Protein AF-A0A9Y4N8K3-F1 (afdb_monomer)

Organism: NCBI:txid144197

InterPro domains:
  IPR029044 Nucleotide-diphospho-sugar transferases [G3DSA:3.90.550.10] (62-140)

Radius of gyration: 38.14 Å; Cα contacts (8 Å, |Δi|>4): 16; chains: 1; bounding box: 88×58×112 Å

Solvent-accessible surface area (backbone atoms only — not comparable to full-atom values): 10767 Å² total; per-residue (Å²): 114,77,69,58,57,51,53,52,51,50,53,51,51,51,51,53,49,52,50,49,51,51,48,50,54,51,47,58,65,62,67,71,71,90,86,71,98,69,88,79,93,80,79,90,82,76,92,84,68,67,88,81,69,73,46,73,66,58,51,49,57,57,55,72,73,50,64,61,66,70,64,50,57,83,74,56,78,55,94,89,60,69,48,53,76,94,39,102,49,60,46,57,66,54,73,71,49,66,93,85,60,90,73,82,86,82,72,58,67,70,59,55,52,53,49,53,54,50,53,55,50,61,75,65,59,76,87,85,78,82,88,81,91,77,93,73,80,83,62,63,64,62,51,54,55,56,54,51,53,54,53,54,56,56,54,62,53,56,73,76,72,64,135

Secondary structure (DSSP, 8-state):
-HHHHHHHHHHHHHHHHHHHHHHHHHHHHHS-SSS--SS-----S-SSSGGG---HHHHHHHHHT--HHHHHHTTPPPTTS-TTSSSSS-HHHHHHS-TTPPPP--S-HHHHHHHHHHHHHHTTS-----------SSSHHHHHHHHHHHHHHHHHHHTTS--

Mean predicted aligned error: 20.92 Å

Sequence (163 aa):
MKRLCRRLAVAVAVLVWLGALVYLLVLSRRKLPELGTGAGAGVAGGGETAYNQISDAEWEDMLEGFDERGYLSARRWKPGDDPYTLYAFNQRESERIPSNRALRDTRHYRYKETLKNLTRKKHKTPHKHTTQHTDTETYIETRAHVHCLHTEISCNTEHLCSV

Foldseek 3Di:
DVVVVVVVVVVVVVVVVVVVVVVVVVVVVVPPDDDDPDDDDDD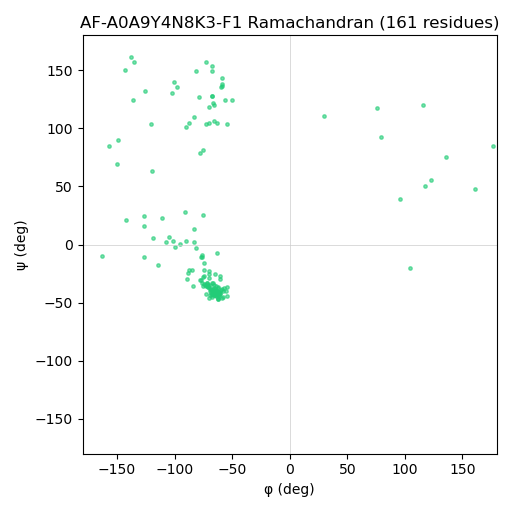DDDPDPDVPDQDPVNVVVVVVPDPPVVVCVVPQDDPPDQQPPPHVDRNNVVVVDDPPDDDDDPDDVVVVVVVVVVVVVVVVDDPDDDDDDDPDDPPPVVVVVVVVVVVVVVVVVVVVPDD

Structure (mmCIF, N/CA/C/O backbone):
data_AF-A0A9Y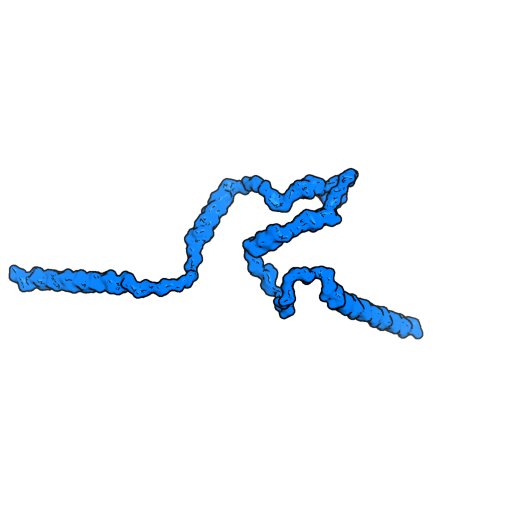4N8K3-F1
#
_entry.id   AF-A0A9Y4N8K3-F1
#
loop_
_atom_site.group_PDB
_atom_site.id
_atom_site.type_symbol
_atom_site.label_atom_id
_atom_site.label_alt_id
_atom_site.label_comp_id
_atom_site.label_asym_id
_atom_site.label_entity_id
_atom_site.label_seq_id
_atom_site.pdbx_PDB_ins_code
_atom_site.Cartn_x
_atom_site.Cartn_y
_atom_site.Cartn_z
_atom_site.occupancy
_atom_site.B_iso_or_equiv
_atom_site.auth_seq_id
_atom_site.auth_comp_id
_atom_site.auth_asym_id
_atom_site.auth_atom_id
_atom_site.pdbx_PDB_model_num
ATOM 1 N N . MET A 1 1 ? -9.780 -25.093 55.536 1.00 54.66 1 MET A N 1
ATOM 2 C CA . MET A 1 1 ? -10.841 -25.263 54.510 1.00 54.66 1 MET A CA 1
ATOM 3 C C . MET A 1 1 ? -10.682 -24.360 53.274 1.00 54.66 1 MET A C 1
ATOM 5 O O . MET A 1 1 ? -10.773 -24.869 52.170 1.00 54.66 1 MET A O 1
ATOM 9 N N . LYS A 1 2 ? -10.326 -23.069 53.397 1.00 58.84 2 LYS A N 1
ATOM 10 C CA . LYS A 1 2 ? -10.218 -22.123 52.252 1.00 58.84 2 LYS A CA 1
ATOM 11 C C . LYS A 1 2 ? -9.192 -22.493 51.154 1.00 58.84 2 LYS A C 1
ATOM 13 O O . LYS A 1 2 ? -9.359 -22.110 50.002 1.00 58.84 2 LYS A O 1
ATOM 18 N N . ARG A 1 3 ? -8.126 -23.237 51.489 1.00 63.62 3 ARG A N 1
ATOM 19 C CA . ARG A 1 3 ? -7.071 -23.647 50.532 1.00 63.62 3 ARG A CA 1
ATOM 20 C C . ARG A 1 3 ? -7.500 -24.803 49.618 1.00 63.62 3 ARG A C 1
ATOM 22 O O . ARG A 1 3 ? -7.064 -24.853 48.474 1.00 63.62 3 ARG A O 1
ATOM 29 N N . LEU A 1 4 ? -8.376 -25.686 50.103 1.00 66.12 4 LEU A N 1
ATOM 30 C CA . LEU A 1 4 ? -8.926 -26.797 49.321 1.00 66.12 4 LEU A CA 1
ATOM 31 C C . LEU A 1 4 ? -9.931 -26.278 48.285 1.00 66.12 4 LEU A C 1
ATOM 33 O O . LEU A 1 4 ? -9.824 -26.626 47.117 1.00 66.12 4 LEU A O 1
ATOM 37 N N . CYS A 1 5 ? -10.795 -25.333 48.668 1.00 68.69 5 CYS A N 1
ATOM 38 C CA . CYS A 1 5 ? -11.734 -24.680 47.748 1.00 68.69 5 CYS A CA 1
ATOM 39 C C . CYS A 1 5 ? -11.028 -23.973 46.580 1.00 68.69 5 CYS A C 1
ATOM 41 O O . CYS A 1 5 ? -11.494 -24.040 45.451 1.00 68.69 5 CYS A O 1
ATOM 43 N N . ARG A 1 6 ? -9.874 -23.336 46.828 1.00 78.06 6 ARG A N 1
ATOM 44 C CA . ARG A 1 6 ? -9.086 -22.681 45.769 1.00 78.06 6 ARG A CA 1
ATOM 45 C C . ARG A 1 6 ? -8.455 -23.679 44.801 1.00 78.06 6 ARG A C 1
ATOM 47 O O . ARG A 1 6 ? -8.463 -23.434 43.605 1.00 78.06 6 ARG A O 1
ATOM 54 N N . ARG A 1 7 ? -7.939 -24.809 45.295 1.00 80.19 7 ARG A N 1
ATOM 55 C CA . ARG A 1 7 ? -7.379 -25.867 44.434 1.00 80.19 7 ARG A CA 1
ATOM 56 C C . ARG A 1 7 ? -8.457 -26.532 43.581 1.00 80.19 7 ARG A C 1
ATOM 58 O O . ARG A 1 7 ? -8.224 -26.765 42.403 1.00 80.19 7 ARG A O 1
ATOM 65 N N . LEU A 1 8 ? -9.639 -26.760 44.154 1.00 84.50 8 LEU A N 1
ATOM 66 C CA . LEU A 1 8 ? -10.796 -27.267 43.417 1.00 84.50 8 LEU A CA 1
ATOM 67 C C . LEU A 1 8 ? -11.277 -26.261 42.364 1.00 84.50 8 LEU A C 1
ATOM 69 O O . LEU A 1 8 ? -11.517 -26.651 41.229 1.00 84.50 8 LEU A O 1
ATOM 73 N N . ALA A 1 9 ? -11.329 -24.966 42.691 1.00 85.69 9 ALA A N 1
ATOM 74 C CA . ALA A 1 9 ? -11.680 -23.924 41.725 1.00 85.69 9 ALA A CA 1
ATOM 75 C C . ALA A 1 9 ? -10.685 -23.850 40.552 1.00 85.69 9 ALA A C 1
ATOM 77 O O . ALA A 1 9 ? -11.101 -23.735 39.403 1.00 85.69 9 ALA A O 1
ATOM 78 N N . VAL A 1 10 ? -9.380 -23.976 40.824 1.00 89.44 10 VAL A N 1
ATOM 79 C CA . VAL A 1 10 ? -8.346 -24.027 39.777 1.00 89.44 10 VAL A CA 1
ATOM 80 C C . VAL A 1 10 ? -8.494 -25.286 38.921 1.00 89.44 10 VAL A C 1
ATOM 82 O O . VAL A 1 10 ? -8.436 -25.191 37.701 1.00 89.44 10 VAL A O 1
ATOM 85 N N . ALA A 1 11 ? -8.744 -26.449 39.527 1.00 91.56 11 ALA A N 1
ATOM 86 C CA . ALA A 1 11 ? -8.956 -27.689 38.781 1.00 91.56 11 ALA A CA 1
ATOM 87 C C . ALA A 1 11 ? -10.179 -27.600 37.851 1.00 91.56 11 ALA A C 1
ATOM 89 O O . ALA A 1 11 ? -10.094 -27.982 36.686 1.00 91.56 11 ALA A O 1
ATOM 90 N N . VAL A 1 12 ? -11.289 -27.027 38.328 1.00 93.06 12 VAL A N 1
ATOM 91 C CA . VAL A 1 12 ? -12.487 -26.794 37.505 1.00 93.06 12 VAL A CA 1
ATOM 92 C C . VAL A 1 12 ? -12.193 -25.808 36.373 1.00 93.06 12 VAL A C 1
ATOM 94 O O . VAL A 1 12 ? -12.571 -26.070 35.236 1.00 93.06 12 VAL A O 1
ATOM 97 N N . ALA A 1 13 ? -11.466 -24.719 36.641 1.00 93.19 13 ALA A N 1
ATOM 98 C CA . ALA A 1 13 ? -11.087 -23.755 35.608 1.00 93.19 13 ALA A CA 1
ATOM 99 C C . ALA A 1 13 ? -10.215 -24.389 34.509 1.00 93.19 13 ALA A C 1
ATOM 101 O O . ALA A 1 13 ? -10.440 -24.134 33.327 1.00 93.19 13 ALA A O 1
ATOM 102 N N . VAL A 1 14 ? -9.269 -25.259 34.880 1.00 95.06 14 VAL A N 1
ATOM 103 C CA . VAL A 1 14 ? -8.435 -25.998 33.919 1.00 95.06 14 VAL A CA 1
ATOM 104 C C . VAL A 1 14 ? -9.281 -26.959 33.084 1.00 95.06 14 VAL A C 1
ATOM 106 O O . VAL A 1 14 ? -9.118 -27.001 31.869 1.00 95.06 14 VAL A O 1
ATOM 109 N N . LEU A 1 15 ? -10.220 -27.687 33.693 1.00 95.50 15 LEU A N 1
ATOM 110 C CA . LEU A 1 15 ? -11.114 -28.590 32.958 1.00 95.50 15 LEU A CA 1
ATOM 111 C C . LEU A 1 15 ? -12.026 -27.837 31.981 1.00 95.50 15 LEU A C 1
ATOM 113 O O . LEU A 1 15 ? -12.197 -28.281 30.848 1.00 95.50 15 LEU A O 1
ATOM 117 N N . VAL A 1 16 ? -12.560 -26.681 32.383 1.00 96.44 16 VAL A N 1
ATOM 118 C CA . VAL A 1 16 ? -13.346 -25.807 31.496 1.00 96.44 16 VAL A CA 1
ATOM 119 C C . VAL A 1 16 ? -12.486 -25.294 30.341 1.00 96.44 16 VAL A C 1
ATOM 121 O O . VAL A 1 16 ? -12.936 -25.298 29.197 1.00 96.44 16 VAL A O 1
ATOM 124 N N . TRP A 1 17 ? -11.239 -24.901 30.610 1.00 96.44 17 TRP A N 1
ATOM 125 C CA . TRP A 1 17 ? -10.324 -24.409 29.581 1.00 96.44 17 TRP A CA 1
ATOM 126 C C . TRP A 1 17 ? -9.919 -25.505 28.587 1.00 96.44 17 TRP A C 1
ATOM 128 O O . TRP A 1 17 ? -9.956 -25.281 27.379 1.00 96.44 17 TRP A O 1
ATOM 138 N N . LEU A 1 18 ? -9.617 -26.714 29.069 1.00 96.75 18 LEU A N 1
ATOM 139 C CA . LEU A 1 18 ? -9.344 -27.873 28.214 1.00 96.75 18 LEU A CA 1
ATOM 140 C C . LEU A 1 18 ? -10.580 -28.279 27.403 1.00 96.75 18 LEU A C 1
ATOM 142 O O . LEU A 1 18 ? -10.460 -28.565 26.215 1.00 96.75 18 LEU A O 1
ATOM 146 N N . GLY A 1 19 ? -11.771 -28.240 28.006 1.00 94.62 19 GLY A N 1
ATOM 147 C CA . GLY A 1 19 ? -13.033 -28.460 27.302 1.00 94.62 19 GLY A CA 1
ATOM 148 C C . GLY A 1 19 ? -13.270 -27.430 26.194 1.00 94.62 19 GLY A C 1
ATOM 149 O O . GLY A 1 19 ? -13.638 -27.806 25.084 1.00 94.62 19 GLY A O 1
ATOM 150 N N . ALA A 1 20 ? -12.985 -26.150 26.452 1.00 93.69 20 ALA A N 1
ATOM 151 C CA . ALA A 1 20 ? -13.060 -25.088 25.451 1.00 93.69 20 ALA A CA 1
ATOM 152 C C . ALA A 1 20 ? -12.025 -25.276 24.328 1.00 93.69 20 ALA A C 1
ATOM 154 O O . ALA A 1 20 ? -12.363 -25.109 23.159 1.00 93.69 20 ALA A O 1
ATOM 155 N N . LEU A 1 21 ? -10.793 -25.683 24.656 1.00 94.38 21 LEU A N 1
ATOM 156 C CA . LEU A 1 21 ? -9.750 -25.987 23.673 1.00 94.38 21 LEU A CA 1
ATOM 157 C C . LEU A 1 21 ? -10.165 -27.155 22.764 1.00 94.38 21 LEU A C 1
ATOM 159 O O . LEU A 1 21 ? -10.073 -27.052 21.542 1.00 94.38 21 LEU A O 1
ATOM 163 N N . VAL A 1 22 ? -10.677 -28.243 23.346 1.00 94.31 22 VAL A N 1
ATOM 164 C CA . VAL A 1 22 ? -11.186 -29.400 22.594 1.00 94.31 22 VAL A CA 1
ATOM 165 C C . VAL A 1 22 ? -12.403 -29.010 21.756 1.00 94.31 22 VAL A C 1
ATOM 167 O O . VAL A 1 22 ? -12.485 -29.395 20.593 1.00 94.31 22 VAL A O 1
ATOM 170 N N . TYR A 1 23 ? -13.317 -28.201 22.293 1.00 92.25 23 TYR A N 1
ATOM 171 C CA . TYR A 1 23 ? -14.470 -27.693 21.552 1.00 92.25 23 TYR A CA 1
ATOM 172 C C . TYR A 1 23 ? -14.047 -26.841 20.349 1.00 92.25 23 TYR A C 1
ATOM 174 O O . TYR A 1 23 ? -14.559 -27.047 19.251 1.00 92.25 23 TYR A O 1
ATOM 182 N N . LEU A 1 24 ? -13.073 -25.941 20.517 1.00 87.88 24 LEU A N 1
ATOM 183 C CA . LEU A 1 24 ? -12.520 -25.137 19.425 1.00 87.88 24 LEU A CA 1
ATOM 184 C C . LEU A 1 24 ? -11.787 -25.993 18.387 1.00 87.88 24 LEU A C 1
ATOM 186 O O . LEU A 1 24 ? -11.921 -25.731 17.194 1.00 87.88 24 LEU A O 1
ATOM 190 N N . LEU A 1 25 ? -11.069 -27.037 18.809 1.00 88.56 25 LEU A N 1
ATOM 191 C CA . LEU A 1 25 ? -10.440 -27.998 17.899 1.00 88.56 25 LEU A CA 1
ATOM 192 C C . LEU A 1 25 ? -11.478 -28.816 17.123 1.00 88.56 25 LEU A C 1
ATOM 194 O O . LEU A 1 25 ? -11.328 -29.030 15.926 1.00 88.56 25 LEU A O 1
ATOM 198 N N . VAL A 1 26 ? -12.561 -29.257 17.758 1.00 86.88 26 VAL A N 1
ATOM 199 C CA . VAL A 1 26 ? -13.648 -29.960 17.059 1.00 86.88 26 VAL A CA 1
ATOM 200 C C . VAL A 1 26 ? -14.390 -29.006 16.121 1.00 86.88 26 VAL A C 1
ATOM 202 O O . VAL A 1 26 ? -14.736 -29.389 15.005 1.00 86.88 26 VAL A O 1
ATOM 205 N N . LEU A 1 27 ? -14.597 -27.752 16.526 1.00 80.75 27 LEU A N 1
ATOM 206 C CA . LEU A 1 27 ? -15.224 -26.732 15.692 1.00 80.75 27 LEU A CA 1
ATOM 207 C C . LEU A 1 27 ? -14.346 -26.365 14.490 1.00 80.75 27 LEU A C 1
ATOM 209 O O . LEU A 1 27 ? -14.881 -26.218 13.396 1.00 80.75 27 LEU A O 1
ATOM 213 N N . SER A 1 28 ? -13.022 -26.288 14.646 1.00 75.25 28 SER A N 1
ATOM 214 C CA . SER A 1 28 ? -12.100 -26.056 13.526 1.00 75.25 28 SER A CA 1
ATOM 215 C C . SER A 1 28 ? -12.055 -27.241 12.559 1.00 75.25 28 SER A C 1
ATOM 217 O O . SER A 1 28 ? -11.972 -27.034 11.351 1.00 75.25 28 SER A O 1
ATOM 219 N N . ARG A 1 29 ? -12.213 -28.476 13.058 1.00 75.94 29 ARG A N 1
ATOM 220 C CA . ARG A 1 29 ? -12.382 -29.678 12.220 1.00 75.94 29 ARG A CA 1
ATOM 221 C C . ARG A 1 29 ? -13.733 -29.720 11.499 1.00 75.94 29 ARG A C 1
ATOM 223 O O . ARG A 1 29 ? -13.814 -30.303 10.427 1.00 75.94 29 ARG A O 1
ATOM 230 N N . ARG A 1 30 ? -14.783 -29.114 12.068 1.00 64.44 30 ARG A N 1
ATOM 231 C CA . ARG A 1 30 ? -16.125 -29.022 11.457 1.00 64.44 30 ARG A CA 1
ATOM 232 C C . ARG A 1 30 ? -16.306 -27.805 10.543 1.00 64.44 30 ARG A C 1
ATOM 234 O O . ARG A 1 30 ? -17.171 -27.850 9.681 1.00 64.44 30 ARG A O 1
ATOM 241 N N . LYS A 1 31 ? -15.504 -26.743 10.697 1.00 51.84 31 LYS A N 1
ATOM 242 C CA . LYS A 1 31 ? -15.527 -25.526 9.857 1.00 51.84 31 LYS A CA 1
ATOM 243 C C . LYS A 1 31 ? -14.731 -25.633 8.543 1.00 51.84 31 LYS A C 1
ATOM 245 O O . LYS A 1 31 ? -14.496 -24.617 7.899 1.00 51.84 31 LYS A O 1
ATOM 250 N N . LEU A 1 32 ? -14.334 -26.839 8.139 1.00 50.00 32 LEU A N 1
ATOM 251 C CA . LEU A 1 32 ? -13.795 -27.135 6.805 1.00 50.00 32 LEU A CA 1
ATOM 252 C C . LEU A 1 32 ? -14.690 -28.171 6.105 1.00 50.00 32 LEU A C 1
ATOM 254 O O . LEU A 1 32 ? -14.294 -29.316 5.902 1.00 50.00 32 LEU A O 1
ATOM 258 N N . PRO A 1 33 ? -15.951 -27.804 5.850 1.00 51.47 33 PRO A N 1
ATOM 259 C CA . PRO A 1 33 ? -16.385 -27.665 4.460 1.00 51.47 33 PRO A CA 1
ATOM 260 C C . PRO A 1 33 ? -17.204 -26.375 4.268 1.00 51.47 33 PRO A C 1
ATOM 262 O O . PRO A 1 33 ? -17.781 -25.880 5.230 1.00 51.47 33 PRO A O 1
ATOM 265 N N . GLU A 1 34 ? -17.272 -25.859 3.036 1.00 42.22 34 GLU A N 1
ATOM 266 C CA . GLU A 1 34 ?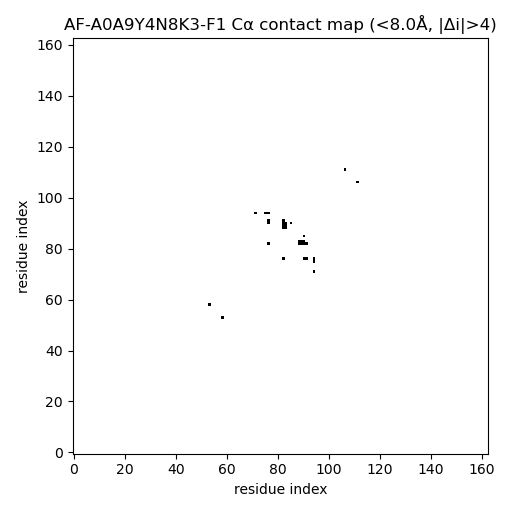 -17.994 -24.631 2.606 1.00 42.22 34 GLU A CA 1
ATOM 267 C C . GLU A 1 34 ? -17.179 -23.318 2.530 1.00 42.22 34 GLU A C 1
ATOM 269 O O . GLU A 1 34 ? -17.687 -22.235 2.80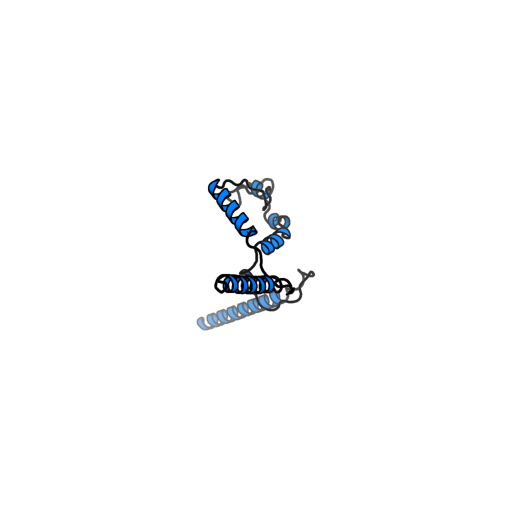8 1.00 42.22 34 GLU A O 1
ATOM 274 N N . LEU A 1 35 ? -15.925 -23.377 2.066 1.00 45.06 35 LEU A N 1
ATOM 275 C CA . LEU A 1 35 ? -15.378 -22.308 1.210 1.00 45.06 35 LEU A CA 1
ATOM 276 C C . LEU A 1 35 ? -14.319 -22.886 0.258 1.00 45.06 35 LEU A C 1
ATOM 278 O O . LEU A 1 35 ? -13.122 -22.686 0.435 1.00 45.06 35 LEU A O 1
ATOM 282 N N . GLY A 1 36 ? -14.760 -23.693 -0.709 1.00 40.25 36 GLY A N 1
ATOM 283 C CA . GLY A 1 36 ? -13.848 -24.285 -1.690 1.00 40.25 36 GLY A CA 1
ATOM 284 C C . GLY A 1 36 ? -14.392 -25.505 -2.419 1.00 40.25 36 GLY A C 1
ATOM 285 O O . GLY A 1 36 ? -13.697 -26.510 -2.528 1.00 40.25 36 GLY A O 1
ATOM 286 N N . THR A 1 37 ? -15.619 -25.444 -2.939 1.00 44.41 37 THR A N 1
ATOM 287 C CA . THR A 1 37 ? -16.022 -26.369 -4.007 1.00 44.41 37 THR A CA 1
ATOM 288 C C . THR A 1 37 ? -15.417 -25.848 -5.307 1.00 44.41 37 THR A C 1
ATOM 290 O O . THR A 1 37 ? -16.064 -25.146 -6.077 1.00 44.41 37 THR A O 1
ATOM 293 N N . GLY A 1 38 ? -14.127 -26.121 -5.493 1.00 38.50 38 GLY A N 1
ATOM 294 C CA . GLY A 1 38 ? -13.362 -25.695 -6.657 1.00 38.50 38 GLY A CA 1
ATOM 295 C C . GLY A 1 38 ? -11.894 -26.088 -6.537 1.00 38.50 38 GLY A C 1
ATOM 296 O O . GLY A 1 38 ? -11.080 -25.272 -6.137 1.00 38.50 38 GLY A O 1
ATOM 297 N N . ALA A 1 39 ? -11.605 -27.330 -6.931 1.00 41.00 39 ALA A N 1
ATOM 298 C CA . ALA A 1 39 ? -10.285 -27.917 -7.187 1.00 41.00 39 ALA A CA 1
ATOM 299 C C . ALA A 1 39 ? -9.405 -28.295 -5.974 1.00 41.00 39 ALA A C 1
ATOM 301 O O . ALA A 1 39 ? -8.909 -27.455 -5.235 1.00 41.00 39 ALA A O 1
ATOM 302 N N . GLY A 1 40 ? -9.118 -29.601 -5.863 1.00 35.94 40 GLY A N 1
ATOM 303 C CA . GLY A 1 40 ? -7.919 -30.092 -5.174 1.00 35.94 40 GLY A CA 1
ATOM 304 C C . GLY A 1 40 ? -8.138 -30.969 -3.942 1.00 35.94 40 GLY A C 1
ATOM 305 O O . GLY A 1 40 ? -7.515 -30.747 -2.909 1.00 35.94 40 GLY A O 1
ATOM 306 N N . ALA A 1 41 ? -8.971 -32.007 -4.039 1.00 38.81 41 ALA A N 1
ATOM 307 C CA . ALA A 1 41 ? -8.851 -33.142 -3.132 1.00 38.81 41 ALA A CA 1
ATOM 308 C C . ALA A 1 41 ? -7.510 -33.852 -3.391 1.00 38.81 41 ALA A C 1
ATOM 310 O O . ALA A 1 41 ? -7.363 -34.549 -4.391 1.00 38.81 41 ALA A O 1
ATOM 311 N N . GLY A 1 42 ? -6.557 -33.678 -2.473 1.00 39.53 42 GLY A N 1
ATOM 312 C CA . GLY A 1 42 ? -5.423 -34.586 -2.313 1.00 39.53 42 GLY A CA 1
ATOM 313 C C . GLY A 1 42 ? -4.061 -33.928 -2.135 1.00 39.53 42 GLY A C 1
ATOM 314 O O . GLY A 1 42 ? -3.253 -34.033 -3.038 1.00 39.53 42 GLY A O 1
ATOM 315 N N . VAL A 1 43 ? -3.767 -33.372 -0.954 1.00 39.66 43 VAL A N 1
ATOM 316 C CA . VAL A 1 43 ? -2.430 -33.482 -0.331 1.00 39.66 43 VAL A CA 1
ATOM 317 C C . VAL A 1 43 ? -2.614 -33.476 1.189 1.00 39.66 43 VAL A C 1
ATOM 319 O O . VAL A 1 43 ? -2.640 -32.439 1.847 1.00 39.66 43 VAL A O 1
ATOM 322 N N . ALA A 1 44 ? -2.777 -34.666 1.759 1.00 43.16 44 ALA A N 1
ATOM 323 C CA . ALA A 1 44 ? -2.502 -34.887 3.168 1.00 43.16 44 ALA A CA 1
ATOM 324 C C . ALA A 1 44 ? -0.990 -35.130 3.305 1.00 43.16 44 ALA A C 1
ATOM 326 O O . ALA A 1 44 ? -0.501 -36.173 2.885 1.00 43.16 44 ALA A O 1
ATOM 327 N N . GLY A 1 45 ? -0.271 -34.170 3.892 1.00 40.88 45 GLY A N 1
ATOM 328 C CA . GLY A 1 45 ? 1.118 -34.331 4.335 1.00 40.88 45 GLY A CA 1
ATOM 329 C C . GLY A 1 45 ? 2.129 -33.444 3.602 1.00 40.88 45 GLY A C 1
ATOM 330 O O . GLY A 1 45 ? 2.313 -33.580 2.400 1.00 40.88 45 GLY A O 1
ATOM 331 N N . GLY A 1 46 ? 2.826 -32.580 4.351 1.00 39.31 46 GLY A N 1
ATOM 332 C CA . GLY A 1 46 ? 4.043 -31.900 3.880 1.00 39.31 46 GLY A CA 1
ATOM 333 C C . GLY A 1 46 ? 4.003 -30.370 3.924 1.00 39.31 46 GLY A C 1
ATOM 334 O O . GLY A 1 46 ? 4.216 -29.724 2.908 1.00 39.31 46 GLY A O 1
ATOM 335 N N . GLY A 1 47 ? 3.733 -29.771 5.087 1.00 42.97 47 GLY A N 1
ATOM 336 C CA . GLY A 1 47 ? 3.657 -28.309 5.244 1.00 42.97 47 GLY A CA 1
ATOM 337 C C . GLY A 1 47 ? 4.990 -27.571 5.444 1.00 42.97 47 GLY A C 1
ATOM 338 O O . GLY A 1 47 ? 4.963 -26.362 5.632 1.00 42.97 47 GLY A O 1
ATOM 339 N N . GLU A 1 48 ? 6.145 -28.245 5.419 1.00 46.09 48 GLU A N 1
ATOM 340 C CA . GLU A 1 48 ? 7.424 -27.644 5.857 1.00 46.09 48 GLU A CA 1
ATOM 341 C C . GLU A 1 48 ? 8.527 -27.558 4.787 1.00 46.09 48 GLU A C 1
ATOM 343 O O . GLU A 1 48 ? 9.641 -27.134 5.079 1.00 46.09 48 GLU A O 1
ATOM 348 N N . THR A 1 49 ? 8.246 -27.907 3.527 1.00 47.50 49 THR A N 1
ATOM 349 C CA . THR A 1 49 ? 9.277 -27.924 2.465 1.00 47.50 49 THR A CA 1
ATOM 350 C C . THR A 1 49 ? 8.945 -27.122 1.203 1.00 47.50 49 THR A C 1
ATOM 352 O O . THR A 1 49 ? 9.845 -26.884 0.403 1.00 47.50 49 THR A O 1
ATOM 355 N N . ALA A 1 50 ? 7.709 -26.642 1.020 1.00 53.66 50 ALA A N 1
ATOM 356 C CA . ALA A 1 50 ? 7.283 -26.005 -0.236 1.00 53.66 50 ALA A CA 1
ATOM 357 C C . ALA A 1 50 ? 7.607 -24.499 -0.352 1.00 53.66 50 ALA A C 1
ATOM 359 O O . ALA A 1 50 ? 7.713 -23.981 -1.456 1.00 53.66 50 ALA A O 1
ATOM 360 N N . TYR A 1 51 ? 7.816 -23.781 0.757 1.00 55.16 51 TYR A N 1
ATOM 361 C CA . TYR A 1 51 ? 8.101 -22.334 0.723 1.00 55.16 51 TYR A CA 1
ATOM 362 C C . TYR A 1 51 ? 9.536 -21.980 0.299 1.00 55.16 51 TYR A C 1
ATOM 364 O O . TYR A 1 51 ? 9.828 -20.814 0.053 1.00 55.16 51 TYR A O 1
ATOM 372 N N . ASN A 1 52 ? 10.444 -22.958 0.219 1.00 62.88 52 ASN A N 1
ATOM 373 C CA . ASN A 1 52 ? 11.871 -22.710 -0.017 1.00 62.88 52 ASN A CA 1
ATOM 374 C C . ASN A 1 52 ? 12.311 -22.803 -1.492 1.00 62.88 52 ASN A C 1
ATOM 376 O O . ASN A 1 52 ? 13.497 -22.623 -1.759 1.00 62.88 52 ASN A O 1
ATOM 380 N N . GLN A 1 53 ? 11.414 -23.091 -2.446 1.00 75.38 53 GLN A N 1
ATOM 381 C CA . GLN A 1 53 ? 11.787 -23.274 -3.864 1.00 75.38 53 GLN A CA 1
ATOM 382 C C . GLN A 1 53 ? 10.774 -22.717 -4.876 1.00 75.38 53 GLN A C 1
ATOM 384 O O . GLN A 1 53 ? 10.780 -23.142 -6.025 1.00 75.38 53 GLN A O 1
ATOM 389 N N . ILE A 1 54 ? 9.912 -21.776 -4.486 1.00 81.12 54 ILE A N 1
ATOM 390 C CA . ILE A 1 54 ? 8.999 -21.143 -5.447 1.00 81.12 54 ILE A CA 1
ATOM 391 C C . ILE A 1 54 ? 9.840 -20.260 -6.375 1.00 81.12 54 ILE A C 1
ATOM 393 O O . ILE A 1 54 ? 10.546 -19.355 -5.914 1.00 81.12 54 ILE A O 1
ATOM 397 N N . SER A 1 55 ? 9.819 -20.575 -7.665 1.00 85.69 55 SER A N 1
ATOM 398 C CA . SER A 1 55 ? 10.549 -19.841 -8.696 1.00 85.69 55 SER A CA 1
ATOM 399 C C . SER A 1 55 ? 9.908 -18.479 -8.970 1.00 85.69 55 SER A C 1
ATOM 401 O O . SER A 1 55 ? 8.717 -18.286 -8.743 1.00 85.69 55 SER A O 1
ATOM 403 N N . ASP A 1 56 ? 10.684 -17.528 -9.502 1.00 84.62 56 ASP A N 1
ATOM 404 C CA . ASP A 1 56 ? 10.164 -16.198 -9.861 1.00 84.62 56 ASP A CA 1
ATOM 405 C C . ASP A 1 56 ? 8.947 -16.290 -10.801 1.00 84.62 56 ASP A C 1
ATOM 407 O O . ASP A 1 56 ? 8.005 -15.526 -10.656 1.00 84.62 56 ASP A O 1
ATOM 411 N N . ALA A 1 57 ? 8.936 -17.251 -11.732 1.00 86.25 57 ALA A N 1
ATOM 412 C CA . ALA A 1 57 ? 7.820 -17.448 -12.658 1.00 86.25 57 ALA A CA 1
ATOM 413 C C . ALA A 1 57 ? 6.549 -17.944 -11.950 1.00 86.25 57 ALA A C 1
ATOM 415 O O . ALA A 1 57 ? 5.464 -17.448 -12.222 1.00 86.25 57 ALA A O 1
ATOM 416 N N . GLU A 1 58 ? 6.686 -18.873 -11.001 1.00 88.62 58 GLU A N 1
ATOM 417 C CA . GLU A 1 58 ? 5.550 -19.346 -10.200 1.00 88.62 58 GLU A CA 1
ATOM 418 C C . GLU A 1 58 ? 4.997 -18.232 -9.301 1.00 88.62 58 GLU A C 1
ATOM 420 O O . GLU A 1 58 ? 3.785 -18.139 -9.113 1.00 88.62 58 GLU A O 1
ATOM 425 N N . TRP A 1 59 ? 5.861 -17.352 -8.781 1.00 88.12 59 TRP A N 1
ATOM 426 C CA . TRP A 1 59 ? 5.420 -16.161 -8.054 1.00 88.12 59 TRP A CA 1
ATOM 427 C C . TRP A 1 59 ? 4.638 -15.190 -8.941 1.00 88.12 59 TRP A C 1
ATOM 429 O O . TRP A 1 59 ? 3.607 -14.684 -8.501 1.00 88.12 59 TRP A O 1
ATOM 439 N N . GLU A 1 60 ? 5.109 -14.926 -10.162 1.00 87.69 60 GLU A N 1
ATOM 440 C CA . GLU A 1 60 ? 4.419 -14.046 -11.115 1.00 87.69 60 GLU A CA 1
ATOM 441 C C . GLU A 1 60 ? 3.038 -14.603 -11.486 1.00 87.69 60 GLU A C 1
ATOM 443 O O . GLU A 1 60 ? 2.051 -13.877 -11.385 1.00 87.69 60 GLU A O 1
ATOM 448 N N . ASP A 1 61 ? 2.937 -15.900 -11.790 1.00 88.81 61 ASP A N 1
ATOM 449 C CA . ASP A 1 61 ? 1.658 -16.550 -12.112 1.00 88.81 61 ASP A CA 1
ATOM 450 C C . ASP A 1 61 ? 0.663 -16.466 -10.936 1.00 88.81 61 ASP A C 1
ATOM 452 O O . ASP A 1 61 ? -0.527 -16.185 -11.115 1.00 88.81 61 ASP A O 1
ATOM 456 N N . MET A 1 62 ? 1.141 -16.668 -9.702 1.00 89.44 62 MET A N 1
ATOM 457 C CA . MET A 1 62 ? 0.318 -16.519 -8.495 1.00 89.44 62 MET A CA 1
ATOM 458 C C . MET A 1 62 ? -0.151 -15.074 -8.277 1.00 89.44 62 MET A C 1
ATOM 460 O O . MET A 1 62 ? -1.275 -14.857 -7.815 1.00 89.44 62 MET A O 1
ATOM 464 N N . LEU A 1 63 ? 0.703 -14.091 -8.572 1.00 87.94 63 LEU A N 1
ATOM 465 C CA . LEU A 1 63 ? 0.386 -12.670 -8.430 1.00 87.94 63 LEU A CA 1
ATOM 466 C C . LEU A 1 63 ? -0.554 -12.175 -9.535 1.00 87.94 63 LEU A C 1
ATOM 468 O O . LEU A 1 63 ? -1.416 -11.344 -9.252 1.00 87.94 63 LEU A O 1
ATOM 472 N N . GLU A 1 64 ? -0.450 -12.699 -10.757 1.00 88.19 64 GLU A N 1
ATOM 473 C CA . GLU A 1 64 ? -1.345 -12.352 -11.868 1.00 88.19 64 GLU A CA 1
ATOM 474 C C . GLU A 1 64 ? -2.798 -12.777 -11.585 1.00 88.19 64 GLU A C 1
ATOM 476 O O . GLU A 1 64 ? -3.739 -12.052 -11.915 1.00 88.19 64 GLU A O 1
ATOM 481 N N . GLY A 1 65 ? -2.991 -13.911 -10.902 1.00 87.81 65 GLY A N 1
ATOM 482 C CA . GLY A 1 65 ? -4.308 -14.406 -10.482 1.00 87.81 65 GLY A CA 1
ATOM 483 C C . GLY A 1 65 ? -4.875 -13.780 -9.198 1.00 87.81 65 GLY A C 1
ATOM 484 O O . GLY A 1 65 ? -5.991 -14.124 -8.798 1.00 87.81 65 GLY A O 1
ATOM 485 N N . PHE A 1 66 ? -4.138 -12.897 -8.520 1.00 91.88 66 PHE A N 1
ATOM 486 C CA . PHE A 1 66 ? -4.551 -12.332 -7.234 1.00 91.88 66 PHE A CA 1
ATOM 487 C C . PHE A 1 66 ? -5.588 -11.204 -7.392 1.00 91.88 66 PHE A C 1
ATOM 489 O O . PHE A 1 66 ? -5.351 -10.204 -8.070 1.00 91.88 66 PHE A O 1
ATOM 496 N N . ASP A 1 67 ? -6.729 -11.312 -6.697 1.00 91.31 67 ASP A N 1
ATOM 497 C CA . ASP A 1 67 ? -7.744 -10.246 -6.648 1.00 91.31 67 ASP A CA 1
ATOM 498 C C . ASP A 1 67 ? -7.313 -9.088 -5.729 1.00 91.31 67 ASP A C 1
ATOM 500 O O . ASP A 1 67 ? -7.737 -8.955 -4.573 1.00 91.31 67 ASP A O 1
ATOM 504 N N . GLU A 1 68 ? -6.472 -8.208 -6.274 1.00 90.12 68 GLU A N 1
ATOM 505 C CA . GLU A 1 68 ? -5.982 -7.011 -5.585 1.00 90.12 68 GLU A CA 1
ATOM 506 C C . GLU A 1 68 ? -7.131 -6.096 -5.124 1.00 90.12 68 GLU A C 1
ATOM 508 O O . GLU A 1 68 ? -7.102 -5.547 -4.019 1.00 90.12 68 GLU A O 1
ATOM 513 N N . ARG A 1 69 ? -8.174 -5.934 -5.946 1.00 88.62 69 ARG A N 1
ATOM 514 C CA . ARG A 1 69 ? -9.277 -5.007 -5.650 1.00 88.62 69 ARG A CA 1
ATOM 515 C C . ARG A 1 69 ? -10.116 -5.495 -4.479 1.00 88.62 69 ARG A C 1
ATOM 517 O O . ARG A 1 69 ? -10.451 -4.689 -3.605 1.00 88.62 69 ARG A O 1
ATOM 524 N N . GLY A 1 70 ? -10.435 -6.789 -4.449 1.00 91.50 70 GLY A N 1
ATOM 525 C CA . GLY A 1 70 ? -11.132 -7.414 -3.329 1.00 91.50 70 GLY A CA 1
ATOM 526 C C . GLY A 1 70 ? -10.352 -7.247 -2.030 1.00 91.50 70 GLY A C 1
ATOM 527 O O . GLY A 1 70 ? -10.910 -6.782 -1.032 1.00 91.50 70 GLY A O 1
ATOM 528 N N . TYR A 1 71 ? -9.044 -7.507 -2.067 1.00 90.06 71 TYR A N 1
ATOM 529 C CA . TYR A 1 71 ? -8.173 -7.383 -0.899 1.00 90.06 71 TYR A CA 1
ATOM 530 C C . TYR A 1 71 ? -8.104 -5.950 -0.343 1.00 90.06 71 TYR A C 1
ATOM 532 O O . TYR A 1 71 ? -8.268 -5.736 0.861 1.00 90.06 71 TYR A O 1
ATOM 540 N N . LEU A 1 72 ? -7.920 -4.948 -1.208 1.00 87.69 72 LEU A N 1
ATOM 541 C CA . LEU A 1 72 ? -7.788 -3.549 -0.781 1.00 87.69 72 LEU A CA 1
ATOM 542 C C . LEU A 1 72 ? -9.121 -2.914 -0.348 1.00 87.69 72 LEU A C 1
ATOM 544 O O . LEU A 1 72 ? -9.128 -1.951 0.423 1.00 87.69 72 LEU A O 1
ATOM 548 N N . SER A 1 73 ? -10.261 -3.457 -0.787 1.00 87.88 73 SER A N 1
ATOM 549 C CA . SER A 1 73 ? -11.587 -2.902 -0.480 1.00 87.88 73 SER A CA 1
ATOM 550 C C . SER A 1 73 ? -11.919 -2.863 1.019 1.00 87.88 73 SER A C 1
ATOM 552 O O . SER A 1 73 ? -12.616 -1.951 1.468 1.00 87.88 73 SER A O 1
ATOM 554 N N . ALA A 1 74 ? -11.375 -3.795 1.812 1.00 86.88 74 ALA A N 1
ATOM 555 C CA . ALA A 1 74 ? -11.668 -3.932 3.241 1.00 86.88 74 ALA A CA 1
ATOM 556 C C . ALA A 1 74 ? -11.209 -2.731 4.086 1.00 86.88 74 ALA A C 1
ATOM 558 O O . ALA A 1 74 ? -11.751 -2.483 5.165 1.00 86.88 74 ALA A O 1
ATOM 559 N N . ARG A 1 75 ? -10.198 -1.993 3.617 1.00 84.56 75 ARG A N 1
ATOM 560 C CA . ARG A 1 75 ? -9.610 -0.843 4.323 1.00 84.56 75 ARG A CA 1
ATOM 561 C C . ARG A 1 75 ? -9.567 0.418 3.469 1.00 84.56 75 ARG A C 1
ATOM 563 O O . ARG A 1 75 ? -8.754 1.299 3.726 1.00 84.56 75 ARG A O 1
ATOM 570 N N . ARG A 1 76 ? -10.457 0.506 2.482 1.00 88.75 76 ARG A N 1
ATOM 571 C CA . ARG A 1 76 ? -10.512 1.630 1.554 1.00 88.75 76 ARG A CA 1
ATOM 572 C C . ARG A 1 76 ? -10.757 2.952 2.285 1.00 88.75 76 ARG A C 1
ATOM 574 O O . ARG A 1 76 ? -11.640 3.037 3.146 1.00 88.75 76 ARG A O 1
ATOM 581 N N . TRP A 1 77 ? -10.013 3.981 1.904 1.00 90.62 77 TRP A N 1
ATOM 582 C CA . TRP A 1 77 ? -10.215 5.346 2.366 1.00 90.62 77 TRP A CA 1
ATOM 583 C C . TRP A 1 77 ? -11.626 5.832 2.006 1.00 90.62 77 TRP A C 1
ATOM 585 O O . TRP A 1 77 ? -12.122 5.616 0.893 1.00 90.62 77 TRP A O 1
ATOM 595 N N . LYS A 1 78 ? -12.287 6.494 2.960 1.00 91.12 78 LYS A N 1
ATOM 596 C CA . LYS A 1 78 ? -13.648 7.005 2.792 1.00 91.12 78 LYS A CA 1
ATOM 597 C C . LYS A 1 78 ? -13.622 8.488 2.417 1.00 91.12 78 LYS A C 1
ATOM 599 O O . LYS A 1 78 ? -12.905 9.263 3.050 1.00 91.12 78 LYS A O 1
ATOM 604 N N . PRO A 1 79 ? -14.429 8.916 1.432 1.00 91.06 79 PRO A N 1
ATOM 605 C CA . PRO A 1 79 ? -14.578 10.331 1.118 1.00 91.06 79 PRO A CA 1
ATOM 606 C C . PRO A 1 79 ? -15.029 11.130 2.347 1.00 91.06 79 PRO A C 1
ATOM 608 O O . PRO A 1 79 ? -16.059 10.817 2.936 1.00 91.06 79 PRO A O 1
ATOM 611 N N . GLY A 1 80 ? -14.268 12.165 2.706 1.00 91.62 80 GLY A N 1
ATOM 612 C CA . GLY A 1 80 ? -14.544 13.033 3.859 1.00 91.62 80 GLY A CA 1
ATOM 613 C C . GLY A 1 80 ? -13.642 12.786 5.071 1.00 91.62 80 GLY A C 1
ATOM 614 O O . GLY A 1 80 ? -13.473 13.703 5.869 1.00 91.62 80 GLY A O 1
ATOM 615 N N . ASP A 1 81 ? -13.005 11.617 5.164 1.00 92.75 81 ASP A N 1
ATOM 616 C CA . ASP A 1 81 ? -12.002 11.338 6.196 1.00 92.75 81 ASP A CA 1
ATOM 617 C C . ASP A 1 81 ? -10.634 11.918 5.791 1.00 92.75 81 ASP A C 1
ATOM 619 O O . ASP A 1 81 ? -10.286 11.966 4.604 1.00 92.75 81 ASP A O 1
ATOM 623 N N . ASP A 1 82 ? -9.820 12.327 6.768 1.00 94.25 82 ASP A N 1
ATOM 624 C CA . ASP A 1 82 ? -8.448 12.771 6.501 1.00 94.25 82 ASP A CA 1
ATOM 625 C C . ASP A 1 82 ? -7.599 11.582 5.994 1.00 94.25 82 ASP A C 1
ATOM 627 O O . ASP A 1 82 ? -7.478 10.571 6.702 1.00 94.25 82 ASP A O 1
ATOM 631 N N . PRO A 1 83 ? -6.995 11.670 4.788 1.00 95.25 83 PRO A N 1
ATOM 632 C CA . PRO A 1 83 ? -6.194 10.596 4.198 1.00 95.25 83 PRO A CA 1
ATOM 633 C C . PRO A 1 83 ? -4.931 10.212 4.984 1.00 95.25 83 PRO A C 1
ATOM 635 O O . PRO A 1 83 ? -4.296 9.228 4.607 1.00 95.25 83 PRO A O 1
ATOM 638 N N . TYR A 1 84 ? -4.558 10.947 6.034 1.00 94.31 84 TYR A N 1
ATOM 639 C CA . TYR A 1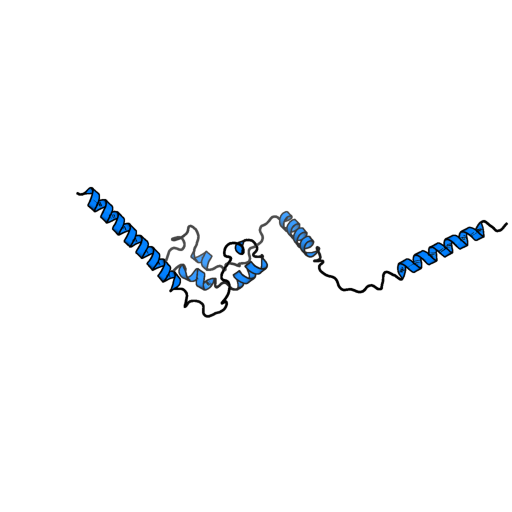 84 ? -3.409 10.643 6.899 1.00 94.31 84 TYR A CA 1
ATOM 640 C C . TYR A 1 84 ? -3.798 10.064 8.272 1.00 94.31 84 TYR A C 1
ATOM 642 O O . TYR A 1 84 ? -2.940 9.860 9.128 1.00 94.31 84 TYR A O 1
ATOM 650 N N . THR A 1 85 ? -5.080 9.763 8.501 1.00 92.94 85 THR A N 1
ATOM 651 C CA . THR A 1 85 ? -5.572 9.324 9.822 1.00 92.94 85 THR A CA 1
ATOM 652 C C . THR A 1 85 ? -4.979 7.984 10.274 1.00 92.94 85 THR A C 1
ATOM 654 O O . THR A 1 85 ? -4.637 7.813 11.442 1.00 92.94 85 THR A O 1
ATOM 657 N N . LEU A 1 86 ? -4.873 7.009 9.363 1.00 90.56 86 LEU A N 1
ATOM 658 C CA . LEU A 1 86 ? -4.385 5.659 9.683 1.00 90.56 86 LEU A CA 1
ATOM 659 C C . LEU A 1 86 ? -2.865 5.526 9.548 1.00 90.56 86 LEU A C 1
ATOM 661 O O . LEU A 1 86 ? -2.253 4.708 10.234 1.00 90.56 86 LEU A O 1
ATOM 665 N N . TYR A 1 87 ? -2.263 6.304 8.649 1.00 91.31 87 TYR A N 1
ATOM 666 C CA . TYR A 1 87 ? -0.873 6.151 8.248 1.00 91.31 87 TYR A CA 1
ATOM 667 C C . TYR A 1 87 ? -0.216 7.507 8.002 1.00 91.31 87 TYR A C 1
ATOM 669 O O . TYR A 1 87 ? -0.843 8.438 7.511 1.00 91.31 87 TYR A O 1
ATOM 677 N N . ALA A 1 88 ? 1.095 7.588 8.230 1.00 95.06 88 ALA A N 1
ATOM 678 C CA . ALA A 1 88 ? 1.900 8.781 7.949 1.00 95.06 88 ALA A CA 1
ATOM 679 C C . ALA A 1 88 ? 2.190 8.996 6.442 1.00 95.06 88 ALA A C 1
ATOM 681 O O . ALA A 1 88 ? 3.192 9.605 6.071 1.00 95.06 88 ALA A O 1
ATOM 682 N N . PHE A 1 89 ? 1.334 8.479 5.560 1.00 94.94 89 PHE A N 1
ATOM 683 C CA . PHE A 1 89 ? 1.374 8.681 4.114 1.00 94.94 89 PHE A CA 1
ATOM 684 C C . PHE A 1 89 ? -0.046 8.903 3.586 1.00 94.94 89 PHE A C 1
ATOM 686 O O . PHE A 1 89 ? -1.021 8.548 4.238 1.00 94.94 89 PHE A O 1
ATOM 693 N N . ASN A 1 90 ? -0.165 9.474 2.386 1.00 94.31 90 ASN A N 1
ATOM 694 C CA . ASN A 1 90 ? -1.468 9.774 1.800 1.00 94.31 90 ASN A CA 1
ATOM 695 C C . ASN A 1 90 ? -2.168 8.490 1.341 1.00 94.31 90 ASN A C 1
ATOM 697 O O . ASN A 1 90 ? -1.827 7.931 0.292 1.00 94.31 90 ASN A O 1
ATOM 701 N N . GLN A 1 91 ? -3.154 8.036 2.110 1.00 93.56 91 GLN A N 1
ATOM 702 C CA . GLN A 1 91 ? -3.858 6.796 1.809 1.00 93.56 91 GLN A CA 1
ATOM 703 C C . GLN A 1 91 ? -4.646 6.882 0.495 1.00 93.56 91 GLN A C 1
ATOM 705 O O . GLN A 1 91 ? -4.557 5.979 -0.336 1.00 93.56 91 GLN A O 1
ATOM 710 N N . ARG A 1 92 ? -5.353 7.995 0.262 1.00 92.75 92 ARG A N 1
ATOM 711 C CA . ARG A 1 92 ? -6.151 8.211 -0.956 1.00 92.75 92 ARG A CA 1
ATOM 712 C C . ARG A 1 92 ? -5.298 8.111 -2.219 1.00 92.75 92 ARG A C 1
ATOM 714 O O . ARG A 1 92 ? -5.719 7.494 -3.194 1.00 92.75 92 ARG A O 1
ATOM 721 N N . GLU A 1 93 ? -4.121 8.735 -2.215 1.00 94.75 93 GLU A N 1
ATOM 722 C CA . GLU A 1 93 ? -3.230 8.697 -3.376 1.00 94.75 93 GLU A CA 1
ATOM 723 C C . GLU A 1 93 ? -2.612 7.307 -3.568 1.00 94.75 93 GLU A C 1
ATOM 725 O O . GLU A 1 93 ? -2.496 6.853 -4.702 1.00 94.75 93 GLU A O 1
ATOM 730 N N . SER A 1 94 ? -2.276 6.593 -2.488 1.00 92.19 94 SER A N 1
ATOM 731 C CA . SER A 1 94 ? -1.759 5.222 -2.596 1.00 92.19 94 SER A CA 1
ATOM 732 C C . SER A 1 94 ? -2.799 4.258 -3.167 1.00 92.19 94 SER A C 1
ATOM 734 O O . SER A 1 94 ? -2.450 3.435 -4.004 1.00 92.19 94 SER A O 1
ATOM 736 N N . GLU A 1 95 ? -4.066 4.370 -2.761 1.00 92.19 95 GLU A N 1
ATOM 737 C CA . GLU A 1 95 ? -5.153 3.509 -3.257 1.00 92.19 95 GLU A CA 1
ATOM 738 C C . GLU A 1 95 ? -5.518 3.789 -4.719 1.00 92.19 95 GLU A C 1
ATOM 740 O O . GLU A 1 95 ? -6.085 2.937 -5.403 1.00 92.19 95 GLU A O 1
ATOM 745 N N . ARG A 1 96 ? -5.209 4.993 -5.213 1.00 91.56 96 ARG A N 1
ATOM 746 C CA . ARG A 1 96 ? -5.434 5.370 -6.613 1.00 91.56 96 ARG A CA 1
ATOM 747 C C . ARG A 1 96 ? -4.482 4.643 -7.562 1.00 91.56 96 ARG A C 1
ATOM 749 O O . ARG A 1 96 ? -4.781 4.520 -8.750 1.00 91.56 96 ARG A O 1
ATOM 756 N N . ILE A 1 97 ? -3.318 4.232 -7.071 1.00 91.19 97 ILE A N 1
ATOM 757 C CA . ILE A 1 97 ? -2.224 3.732 -7.894 1.00 91.19 97 ILE A CA 1
ATOM 758 C C . ILE A 1 97 ? -2.181 2.195 -7.812 1.00 91.19 97 ILE A C 1
ATOM 760 O O . ILE A 1 97 ? -2.162 1.671 -6.703 1.00 91.19 97 ILE A O 1
ATOM 764 N N . PRO A 1 98 ? -2.114 1.466 -8.946 1.00 89.44 98 PRO A N 1
ATOM 765 C CA . PRO A 1 98 ? -2.038 0.004 -8.927 1.00 89.44 98 PRO A CA 1
ATOM 766 C C . PRO A 1 98 ? -0.708 -0.500 -8.350 1.00 89.44 98 PRO A C 1
ATOM 768 O O . PRO A 1 98 ? 0.324 0.180 -8.464 1.00 89.44 98 PRO A O 1
ATOM 771 N N . SER A 1 99 ? -0.720 -1.712 -7.787 1.00 88.81 99 SER A N 1
ATOM 772 C CA . SER A 1 99 ? 0.470 -2.386 -7.247 1.00 88.81 99 SER A CA 1
ATOM 773 C C . SER A 1 99 ? 1.619 -2.506 -8.263 1.00 88.81 99 SER A C 1
ATOM 775 O O . SER A 1 99 ? 2.764 -2.175 -7.953 1.00 88.81 99 SER A O 1
ATOM 777 N N . ASN A 1 100 ? 1.309 -2.886 -9.503 1.00 89.38 100 ASN A N 1
ATOM 778 C CA . ASN A 1 100 ? 2.259 -3.162 -10.587 1.00 89.38 100 ASN A CA 1
ATOM 779 C C . ASN A 1 100 ? 2.591 -1.938 -11.466 1.00 89.38 100 ASN A C 1
ATOM 781 O O . ASN A 1 100 ? 2.909 -2.066 -12.651 1.00 89.38 100 ASN A O 1
ATOM 785 N N . ARG A 1 101 ? 2.517 -0.720 -10.913 1.00 92.12 101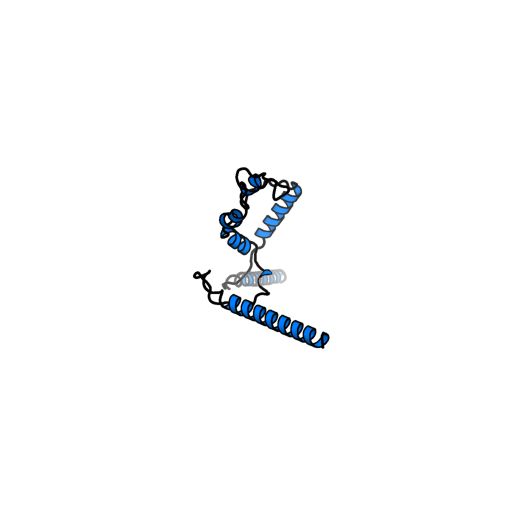 ARG A N 1
ATOM 786 C CA . ARG A 1 101 ? 2.807 0.502 -11.680 1.00 92.12 101 ARG A CA 1
ATOM 787 C C . ARG A 1 101 ? 4.231 0.503 -12.246 1.00 92.12 101 ARG A C 1
ATOM 789 O O . ARG A 1 101 ? 5.206 0.232 -11.544 1.00 92.12 101 ARG A O 1
ATOM 796 N N . ALA A 1 102 ? 4.375 0.951 -13.489 1.00 92.50 102 ALA A N 1
ATOM 797 C CA . ALA A 1 102 ? 5.688 1.181 -14.073 1.00 92.50 102 ALA A CA 1
ATOM 798 C C . ALA A 1 102 ? 6.407 2.332 -13.344 1.00 92.50 102 ALA A C 1
ATOM 800 O O . ALA A 1 102 ? 5.933 3.470 -13.316 1.00 92.50 102 ALA A O 1
ATOM 801 N N . LEU A 1 103 ? 7.572 2.044 -12.760 1.00 92.75 103 LEU A N 1
ATOM 802 C CA . LEU A 1 103 ? 8.442 3.045 -12.146 1.00 92.75 103 LEU A CA 1
ATOM 803 C C . LEU A 1 103 ? 9.590 3.414 -13.085 1.00 92.75 103 LEU A C 1
ATOM 805 O O . LEU A 1 103 ? 10.202 2.560 -13.728 1.00 92.75 103 LEU A O 1
ATOM 809 N N . ARG A 1 104 ? 9.930 4.707 -13.129 1.00 92.81 104 ARG A N 1
ATOM 810 C CA . ARG A 1 104 ? 11.112 5.175 -13.857 1.00 92.81 104 ARG A CA 1
ATOM 811 C C . ARG A 1 104 ? 12.372 4.668 -13.165 1.00 92.81 104 ARG A C 1
ATOM 813 O O . ARG A 1 104 ? 12.585 4.924 -11.985 1.00 92.81 104 ARG A O 1
ATOM 820 N N . ASP A 1 105 ? 13.247 4.032 -13.932 1.00 91.00 105 ASP A N 1
ATOM 821 C CA . ASP A 1 105 ? 14.531 3.553 -13.434 1.00 91.00 105 ASP A CA 1
ATOM 822 C C . ASP A 1 105 ? 15.486 4.726 -13.132 1.00 91.00 105 ASP A C 1
ATOM 824 O O . ASP A 1 105 ? 16.064 5.323 -14.048 1.00 91.00 105 ASP A O 1
ATOM 828 N N . THR A 1 106 ? 15.661 5.038 -11.846 1.00 93.38 106 THR A N 1
ATOM 829 C CA . THR A 1 106 ? 16.568 6.078 -11.324 1.00 93.38 106 THR A CA 1
ATOM 830 C C . THR A 1 106 ? 17.978 5.565 -11.024 1.00 93.38 106 THR A C 1
ATOM 832 O O . THR A 1 106 ? 18.814 6.322 -10.529 1.00 93.38 106 THR A O 1
ATOM 835 N N . ARG A 1 107 ? 18.276 4.292 -11.314 1.00 90.00 107 ARG A N 1
ATOM 836 C CA . ARG A 1 107 ? 19.583 3.699 -11.012 1.00 90.00 107 ARG A CA 1
ATOM 837 C C . ARG A 1 107 ? 20.677 4.334 -11.870 1.00 90.00 107 ARG A C 1
ATOM 839 O O . ARG A 1 107 ? 20.452 4.721 -13.018 1.00 90.00 107 ARG A O 1
ATOM 846 N N . HIS A 1 108 ? 21.885 4.396 -11.316 1.00 92.94 108 HIS A N 1
ATOM 847 C CA . HIS A 1 108 ? 23.057 4.946 -11.993 1.00 92.94 108 HIS A CA 1
ATOM 848 C C . HIS A 1 108 ? 23.361 4.193 -13.302 1.00 92.94 108 HIS A C 1
ATOM 850 O O . HIS A 1 108 ? 23.232 2.967 -13.361 1.00 92.94 108 HIS A O 1
ATOM 856 N N . TYR A 1 109 ? 23.815 4.899 -14.346 1.00 87.38 109 TYR A N 1
ATOM 857 C CA . TYR A 1 109 ? 24.019 4.315 -15.683 1.00 87.38 109 TYR A CA 1
ATOM 858 C C . TYR A 1 109 ? 24.950 3.092 -15.666 1.00 87.38 109 TYR A C 1
ATOM 860 O O . TYR A 1 109 ? 24.638 2.079 -16.285 1.00 87.38 109 TYR A O 1
ATOM 868 N N . ARG A 1 110 ? 26.022 3.134 -14.860 1.00 87.12 110 ARG A N 1
ATOM 869 C CA . ARG A 1 110 ? 26.958 2.004 -14.689 1.00 87.12 110 ARG A CA 1
ATOM 870 C C . ARG A 1 110 ? 26.261 0.728 -14.220 1.00 87.12 110 ARG A C 1
ATOM 872 O O . ARG A 1 110 ? 26.606 -0.352 -14.677 1.00 87.12 110 ARG A O 1
ATOM 879 N N . TYR A 1 111 ? 25.265 0.845 -13.341 1.00 87.31 111 TYR A N 1
ATOM 880 C CA . TYR A 1 111 ? 24.495 -0.308 -12.875 1.00 87.31 111 TYR A CA 1
ATOM 881 C C . TYR A 1 111 ? 23.527 -0.818 -13.952 1.00 87.31 111 TYR A C 1
ATOM 883 O O . TYR A 1 111 ? 23.333 -2.021 -14.109 1.00 87.31 111 TYR A O 1
ATOM 891 N N . LYS A 1 112 ? 22.954 0.082 -14.762 1.00 85.19 112 LYS A N 1
ATOM 892 C CA . LYS A 1 112 ? 22.137 -0.329 -15.915 1.00 85.19 112 LYS A CA 1
ATOM 893 C C . LYS A 1 112 ? 22.967 -1.098 -16.943 1.00 85.19 112 LYS A C 1
ATOM 895 O O . LYS A 1 112 ? 22.487 -2.080 -17.501 1.00 85.19 112 LYS A O 1
ATOM 900 N N . GLU A 1 113 ? 24.203 -0.675 -17.191 1.00 82.69 113 GLU A N 1
ATOM 901 C CA . GLU A 1 113 ? 25.120 -1.357 -18.109 1.00 82.69 113 GLU A CA 1
ATOM 902 C C . GLU A 1 113 ? 25.553 -2.728 -17.588 1.00 82.69 113 GLU A C 1
ATOM 904 O O . GLU A 1 113 ? 25.498 -3.708 -18.334 1.00 82.69 113 GLU A O 1
ATOM 909 N N . THR A 1 114 ? 25.920 -2.839 -16.308 1.00 80.62 114 THR A N 1
ATOM 910 C CA . THR A 1 114 ? 26.276 -4.139 -15.722 1.00 80.62 114 THR A CA 1
ATOM 911 C C . THR A 1 114 ? 25.098 -5.109 -15.746 1.00 80.62 114 THR A C 1
ATOM 913 O O . THR A 1 114 ? 25.291 -6.265 -16.124 1.00 80.62 114 THR A O 1
ATOM 916 N N . LEU A 1 115 ? 23.877 -4.650 -15.443 1.00 77.31 115 LEU A N 1
ATOM 917 C CA . LEU A 1 115 ? 22.674 -5.478 -15.550 1.00 77.31 115 LEU A CA 1
ATOM 918 C C . LEU A 1 115 ? 22.403 -5.946 -16.979 1.00 77.31 115 LEU A C 1
ATOM 920 O O . LEU A 1 115 ? 22.133 -7.126 -17.175 1.00 77.31 115 LEU A O 1
ATOM 924 N N . LYS A 1 116 ? 22.532 -5.072 -17.983 1.00 78.06 116 LYS A N 1
ATOM 925 C CA . LYS A 1 116 ? 22.400 -5.472 -19.396 1.00 78.06 116 LYS A CA 1
ATOM 926 C C . LYS A 1 116 ? 23.425 -6.539 -19.783 1.00 78.06 116 LYS A C 1
ATOM 928 O O . LYS A 1 116 ? 23.106 -7.474 -20.511 1.00 78.06 116 LYS A O 1
ATOM 933 N N . ASN A 1 117 ? 24.654 -6.426 -19.285 1.00 74.44 117 ASN A N 1
ATOM 934 C CA . ASN A 1 117 ? 25.707 -7.403 -19.558 1.00 74.44 117 ASN A CA 1
ATOM 935 C C . ASN A 1 117 ? 25.455 -8.743 -18.846 1.00 74.44 117 ASN A C 1
ATOM 937 O O . ASN A 1 117 ? 25.752 -9.799 -19.406 1.00 74.44 117 ASN A O 1
ATOM 941 N N . LEU A 1 118 ? 24.880 -8.715 -17.641 1.00 71.69 118 LEU A N 1
ATOM 942 C CA . LEU A 1 118 ? 24.485 -9.906 -16.883 1.00 71.69 118 LEU A CA 1
ATOM 943 C C . LEU A 1 118 ? 23.290 -10.623 -17.518 1.00 71.69 118 LEU A C 1
ATOM 945 O O . LEU A 1 118 ? 23.356 -11.835 -17.711 1.00 71.69 118 LEU A O 1
ATOM 949 N N . THR A 1 119 ? 22.236 -9.902 -17.910 1.00 66.81 119 THR A N 1
ATOM 950 C CA . THR A 1 119 ? 21.087 -10.505 -18.607 1.00 66.81 119 THR A CA 1
ATOM 951 C C . THR A 1 119 ? 21.512 -11.089 -19.951 1.00 66.81 119 THR A C 1
ATOM 953 O O . THR A 1 119 ? 21.138 -12.213 -20.282 1.00 66.81 119 THR A O 1
ATOM 956 N N . ARG A 1 120 ? 22.398 -10.403 -20.684 1.00 60.94 120 ARG A N 1
ATOM 957 C CA . ARG A 1 120 ? 22.978 -10.925 -21.930 1.00 60.94 120 ARG A CA 1
ATOM 958 C C . ARG A 1 120 ? 23.808 -12.195 -21.716 1.00 60.94 120 ARG A C 1
ATOM 960 O O . ARG A 1 120 ? 23.762 -13.084 -22.559 1.00 60.94 120 ARG A O 1
ATOM 967 N N . LYS A 1 121 ? 24.544 -12.307 -20.602 1.00 60.69 121 LYS A N 1
ATOM 968 C CA . LYS A 1 121 ? 25.250 -13.546 -20.225 1.00 60.69 121 LYS A CA 1
ATOM 969 C C . LYS A 1 121 ? 24.276 -14.668 -19.842 1.00 60.69 121 LYS A C 1
ATOM 971 O O . LYS A 1 121 ? 24.504 -15.797 -20.262 1.00 60.69 121 LYS A O 1
ATOM 976 N N . LYS A 1 122 ? 23.181 -14.358 -19.134 1.00 58.97 122 LYS A N 1
ATOM 977 C CA . LYS A 1 122 ? 22.137 -15.322 -18.727 1.00 58.97 122 LYS A CA 1
ATOM 978 C C . LYS A 1 122 ? 21.424 -15.954 -19.933 1.00 58.97 122 LYS A C 1
ATOM 980 O O . LYS A 1 122 ? 21.182 -17.151 -19.939 1.00 58.97 122 LYS A O 1
ATOM 985 N N . HIS A 1 123 ? 21.178 -15.180 -20.993 1.00 56.66 123 HIS A N 1
ATOM 986 C CA . HIS A 1 123 ? 20.630 -15.700 -22.257 1.00 56.66 123 HIS A CA 1
ATOM 987 C C . HIS A 1 123 ? 21.650 -16.445 -23.137 1.00 56.66 123 HIS A C 1
ATOM 989 O O . HIS A 1 123 ? 21.257 -17.062 -24.123 1.00 56.66 123 HIS A O 1
ATOM 995 N N . LYS A 1 124 ? 22.954 -16.386 -22.824 1.00 53.94 124 LYS A N 1
ATOM 996 C CA . LYS A 1 124 ? 24.021 -17.014 -23.626 1.00 53.94 124 LYS A CA 1
ATOM 997 C C . LYS A 1 124 ? 24.509 -18.354 -23.061 1.00 53.94 124 LYS A C 1
ATOM 999 O O . LYS A 1 124 ? 25.354 -18.989 -23.683 1.00 53.94 124 LYS A O 1
ATOM 1004 N N . THR A 1 125 ? 23.991 -18.813 -21.924 1.00 48.09 125 THR A N 1
ATOM 1005 C CA . THR A 1 125 ? 24.201 -20.190 -21.453 1.00 48.09 125 THR A CA 1
ATOM 1006 C C . THR A 1 125 ? 23.125 -21.101 -22.045 1.00 48.09 125 THR A C 1
ATOM 1008 O O . THR A 1 125 ? 21.981 -21.030 -21.596 1.00 48.09 125 THR A O 1
ATOM 1011 N N . PRO A 1 126 ? 23.437 -21.941 -23.052 1.00 48.19 126 PRO A N 1
ATOM 1012 C CA . PRO A 1 126 ? 22.474 -22.909 -23.548 1.00 48.19 126 PRO A CA 1
ATOM 1013 C C . PRO A 1 126 ? 22.221 -23.967 -22.470 1.00 48.19 126 PRO A C 1
ATOM 1015 O O . PRO A 1 126 ? 23.160 -24.585 -21.964 1.00 48.19 126 PRO A O 1
ATOM 1018 N N . HIS A 1 127 ? 20.947 -24.200 -22.156 1.00 42.38 127 HIS A N 1
ATOM 1019 C CA . HIS A 1 127 ? 20.501 -25.456 -21.564 1.00 42.38 127 HIS A CA 1
ATOM 1020 C C . HIS A 1 127 ? 20.970 -26.597 -22.478 1.00 42.38 127 HIS A C 1
ATOM 1022 O O . HIS A 1 127 ? 20.402 -26.820 -23.544 1.00 42.38 127 HIS A O 1
ATOM 1028 N N . LYS A 1 128 ? 22.027 -27.315 -22.091 1.00 48.78 128 LYS A N 1
ATOM 1029 C CA . LYS A 1 128 ? 22.311 -28.642 -22.641 1.00 48.78 128 LYS A CA 1
ATOM 1030 C C . LYS A 1 128 ? 21.607 -29.658 -21.754 1.00 48.78 128 LYS A C 1
ATOM 1032 O O . LYS A 1 128 ? 22.121 -29.997 -20.696 1.00 48.78 128 LYS A O 1
ATOM 1037 N N . HIS A 1 129 ? 20.458 -30.151 -22.208 1.00 37.06 129 HIS A N 1
ATOM 1038 C CA . HIS A 1 129 ? 19.973 -31.461 -21.797 1.00 37.06 129 HIS A CA 1
ATOM 1039 C C . HIS A 1 129 ? 19.443 -32.253 -22.997 1.00 37.06 129 HIS A C 1
ATOM 1041 O O . HIS A 1 129 ? 18.538 -31.818 -23.698 1.00 37.06 129 HIS A O 1
ATOM 1047 N N . THR A 1 130 ? 20.043 -33.438 -23.135 1.00 40.44 130 THR A N 1
ATOM 1048 C CA . THR A 1 130 ? 19.509 -34.676 -23.718 1.00 40.44 130 THR A CA 1
ATOM 1049 C C . THR A 1 130 ? 19.465 -34.811 -25.245 1.00 40.44 130 THR A C 1
ATOM 1051 O O . THR A 1 130 ? 18.501 -34.473 -25.918 1.00 40.44 130 THR A O 1
ATOM 1054 N N . THR A 1 131 ? 20.561 -35.394 -25.742 1.00 43.84 131 THR A N 1
ATOM 1055 C CA . THR A 1 131 ? 20.643 -36.598 -26.590 1.00 43.84 131 THR A CA 1
ATOM 1056 C C . THR A 1 131 ? 19.474 -36.898 -27.531 1.00 43.84 131 THR A C 1
ATOM 1058 O O . THR A 1 131 ? 18.454 -37.437 -27.107 1.00 43.84 131 THR A O 1
ATOM 1061 N N . GLN A 1 132 ? 19.728 -36.748 -28.834 1.00 35.88 132 GLN A N 1
ATOM 1062 C CA . GLN A 1 132 ? 19.283 -37.727 -29.822 1.00 35.88 132 GLN A CA 1
ATOM 1063 C C . GLN A 1 132 ? 20.462 -38.209 -30.670 1.00 35.88 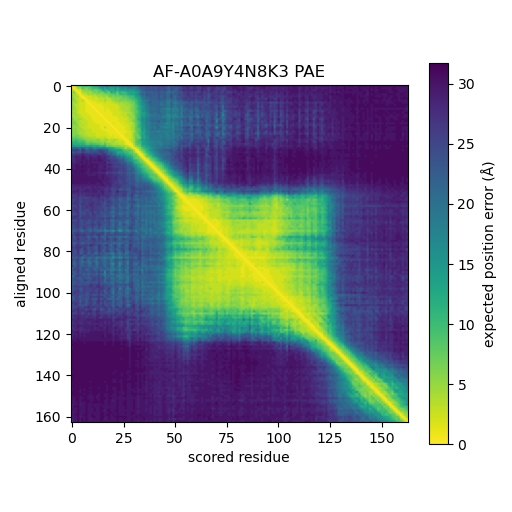132 GLN A C 1
ATOM 1065 O O . GLN A 1 132 ? 21.304 -37.443 -31.129 1.00 35.88 132 GLN A O 1
ATOM 1070 N N . HIS A 1 133 ? 20.488 -39.529 -30.766 1.00 39.56 133 HIS A N 1
ATOM 1071 C CA . HIS A 1 133 ? 21.304 -40.415 -31.572 1.00 39.56 133 HIS A CA 1
ATOM 1072 C C . HIS A 1 133 ? 21.306 -39.994 -33.051 1.00 39.56 133 HIS A C 1
ATOM 1074 O O . HIS A 1 133 ? 20.241 -39.971 -33.654 1.00 39.56 133 HIS 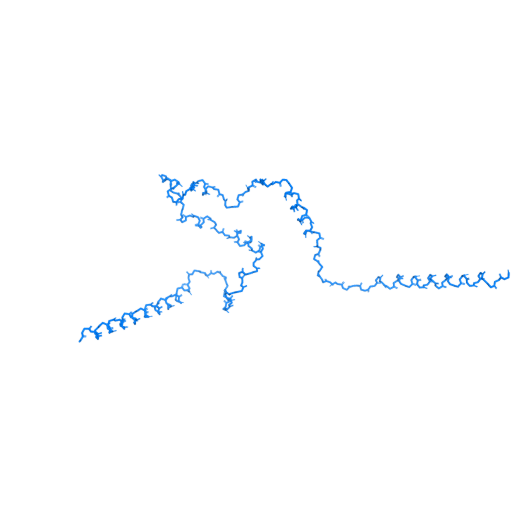A O 1
ATOM 1080 N N . THR A 1 134 ? 22.481 -39.763 -33.636 1.00 40.03 134 THR A N 1
ATOM 1081 C CA . THR A 1 134 ? 22.822 -40.170 -35.014 1.00 40.03 134 THR A CA 1
ATOM 1082 C C . THR A 1 134 ? 24.342 -40.258 -35.105 1.00 40.03 134 THR A C 1
ATOM 1084 O O . THR A 1 134 ? 25.033 -39.309 -35.475 1.00 40.03 134 THR A O 1
ATOM 1087 N N . ASP A 1 135 ? 24.857 -41.417 -34.707 1.00 44.72 135 ASP A N 1
ATOM 1088 C CA . ASP A 1 135 ? 26.178 -41.899 -35.082 1.00 44.72 135 ASP A CA 1
ATOM 1089 C C . ASP A 1 135 ? 26.200 -42.099 -36.603 1.00 44.72 135 ASP A C 1
ATOM 1091 O O . ASP A 1 135 ? 25.626 -43.074 -37.068 1.00 44.72 135 ASP A O 1
ATOM 1095 N N . THR A 1 136 ? 26.831 -41.212 -37.380 1.00 49.22 136 THR A N 1
ATOM 1096 C CA . THR A 1 136 ? 27.322 -41.568 -38.735 1.00 49.22 136 THR A CA 1
ATOM 1097 C C . THR A 1 136 ? 28.357 -40.616 -39.345 1.00 49.22 136 THR A C 1
ATOM 1099 O O . THR A 1 136 ? 28.959 -40.989 -40.347 1.00 49.22 136 THR A O 1
ATOM 1102 N N . GLU A 1 137 ? 28.650 -39.435 -38.788 1.00 45.81 137 GLU A N 1
ATOM 1103 C CA . GLU A 1 137 ? 29.569 -38.482 -39.456 1.00 45.81 137 GLU A CA 1
ATOM 1104 C C . GLU A 1 137 ? 31.008 -38.440 -38.915 1.00 45.81 137 GLU A C 1
ATOM 1106 O O . GLU A 1 137 ? 31.845 -37.717 -39.441 1.00 45.81 137 GLU A O 1
ATOM 1111 N N . THR A 1 138 ? 31.361 -39.284 -37.946 1.00 43.62 138 THR A N 1
ATOM 1112 C CA . THR A 1 138 ? 32.719 -39.362 -37.361 1.00 43.62 138 THR A CA 1
ATOM 1113 C C . THR A 1 138 ? 33.479 -40.646 -37.712 1.00 43.62 138 THR A C 1
ATOM 1115 O O . THR A 1 138 ? 34.408 -41.036 -37.008 1.00 43.62 138 THR A O 1
ATOM 1118 N N . TYR A 1 139 ? 33.115 -41.318 -38.811 1.00 39.28 139 TYR A N 1
ATOM 1119 C CA . TYR A 1 139 ? 33.881 -42.457 -39.349 1.00 39.28 139 TYR A CA 1
ATOM 1120 C C . TYR A 1 139 ? 34.506 -42.188 -40.731 1.00 39.28 139 TYR A C 1
ATOM 1122 O O . TYR A 1 139 ? 35.449 -42.872 -41.129 1.00 39.28 139 TYR A O 1
ATOM 1130 N N . ILE A 1 140 ? 34.039 -41.172 -41.464 1.00 46.22 140 ILE A N 1
ATOM 1131 C CA . ILE A 1 140 ? 34.581 -40.864 -42.798 1.00 46.22 140 ILE A CA 1
ATOM 1132 C C . ILE A 1 140 ? 35.846 -39.995 -42.696 1.00 46.22 140 ILE A C 1
ATOM 1134 O O . ILE A 1 140 ? 36.808 -40.216 -43.433 1.00 46.22 140 ILE A O 1
ATOM 1138 N N . GLU A 1 141 ? 35.912 -39.079 -41.729 1.00 44.19 141 GLU A N 1
ATOM 1139 C CA . GLU A 1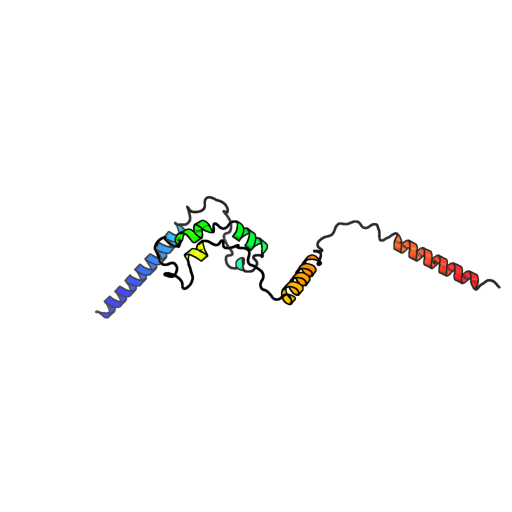 141 ? 37.019 -38.117 -41.635 1.00 44.19 141 GLU A CA 1
ATOM 1140 C C . GLU A 1 141 ? 38.308 -38.724 -41.044 1.00 44.19 141 GLU A C 1
ATOM 1142 O O . GLU A 1 141 ? 39.419 -38.397 -41.467 1.00 44.19 141 GLU A O 1
ATOM 1147 N N . THR A 1 142 ? 38.190 -39.711 -40.151 1.00 47.78 142 THR A N 1
ATOM 1148 C CA . THR A 1 142 ? 39.338 -40.462 -39.611 1.00 47.78 142 THR A CA 1
ATOM 1149 C C . THR A 1 142 ? 39.925 -41.450 -40.618 1.00 47.78 142 THR A C 1
ATOM 1151 O O . THR A 1 142 ? 41.126 -41.717 -40.577 1.00 47.78 142 THR A O 1
ATOM 1154 N N . ARG A 1 143 ? 39.131 -41.961 -41.571 1.00 45.22 143 ARG A N 1
ATOM 1155 C CA . ARG A 1 143 ? 39.647 -42.832 -42.639 1.00 45.22 143 ARG A CA 1
ATOM 1156 C C . ARG A 1 143 ? 40.399 -42.045 -43.715 1.00 45.22 143 ARG A C 1
ATOM 1158 O O . ARG A 1 143 ? 41.389 -42.554 -44.237 1.00 45.22 143 ARG A O 1
ATOM 1165 N N . ALA A 1 144 ? 39.990 -40.806 -43.999 1.00 49.44 144 ALA A N 1
ATOM 1166 C CA . ALA A 1 144 ? 40.704 -39.934 -44.933 1.00 49.44 144 ALA A CA 1
ATOM 1167 C C . ALA A 1 144 ? 42.108 -39.565 -44.416 1.00 49.44 144 ALA A C 1
ATOM 1169 O O . ALA A 1 144 ? 43.078 -39.624 -45.172 1.00 49.44 144 ALA A O 1
ATOM 1170 N N . HIS A 1 145 ? 42.250 -39.287 -43.116 1.00 47.84 145 HIS A N 1
ATOM 1171 C CA . HIS A 1 145 ? 43.550 -38.939 -42.532 1.00 47.84 145 HIS A CA 1
ATOM 1172 C C . HIS A 1 145 ? 44.538 -40.116 -42.491 1.00 47.84 145 HIS A C 1
ATOM 1174 O O . HIS A 1 145 ? 45.724 -39.932 -42.763 1.00 47.84 145 HIS A O 1
ATOM 1180 N N . VAL A 1 146 ? 44.063 -41.336 -42.208 1.00 53.44 146 VAL A N 1
ATOM 1181 C CA . VAL A 1 146 ? 44.934 -42.527 -42.181 1.00 53.44 146 VAL A CA 1
ATOM 1182 C C . VAL A 1 146 ? 45.370 -42.936 -43.591 1.00 53.44 146 VAL A C 1
ATOM 1184 O O . VAL A 1 146 ? 46.504 -43.377 -43.766 1.00 53.44 146 VAL A O 1
ATOM 1187 N N . HIS A 1 147 ? 44.527 -42.732 -44.610 1.00 51.22 147 HIS A N 1
ATOM 1188 C CA . HIS A 1 147 ? 44.919 -43.002 -45.995 1.00 51.22 147 HIS A CA 1
ATOM 1189 C C . HIS A 1 147 ? 45.914 -41.961 -46.531 1.00 51.22 147 HIS A C 1
ATOM 1191 O O . HIS A 1 147 ? 46.834 -42.341 -47.247 1.00 51.22 147 HIS A O 1
ATOM 1197 N N . CYS A 1 148 ? 45.781 -40.686 -46.135 1.00 46.16 148 CYS A N 1
ATOM 1198 C CA . CYS A 1 148 ? 46.695 -39.616 -46.552 1.00 46.16 148 CYS A CA 1
ATOM 1199 C C . CYS A 1 148 ? 48.109 -39.804 -45.967 1.00 46.16 148 CYS A C 1
ATOM 1201 O O . CYS A 1 148 ? 49.100 -39.728 -46.694 1.00 46.16 148 CYS A O 1
ATOM 1203 N N . LEU A 1 149 ? 48.200 -40.169 -44.680 1.00 51.69 149 LEU A N 1
ATOM 1204 C CA . LEU A 1 149 ? 49.481 -40.432 -44.012 1.00 51.69 149 LEU A CA 1
ATOM 1205 C C . LEU A 1 149 ? 50.199 -41.676 -44.560 1.00 51.69 149 LEU A C 1
ATOM 1207 O O . LEU A 1 149 ? 51.425 -41.687 -44.631 1.00 51.69 149 LEU A O 1
ATOM 1211 N N . HIS A 1 150 ? 49.471 -42.714 -44.991 1.00 49.50 150 HIS A N 1
ATOM 1212 C CA . HIS A 1 150 ? 50.105 -43.892 -45.599 1.00 49.50 150 HIS A CA 1
ATOM 1213 C C . HIS A 1 150 ? 50.678 -43.598 -46.996 1.00 49.50 150 HIS A C 1
ATOM 1215 O O . HIS A 1 150 ? 51.748 -44.105 -47.334 1.00 49.50 150 HIS A O 1
ATOM 1221 N N . THR A 1 151 ? 50.023 -42.746 -47.795 1.00 52.34 151 THR A N 1
ATOM 1222 C CA . THR A 1 151 ? 50.551 -42.320 -49.104 1.00 52.34 151 THR A CA 1
ATOM 1223 C C . THR A 1 151 ? 51.760 -41.391 -48.997 1.00 52.34 151 THR A C 1
ATOM 1225 O O . THR A 1 151 ? 52.688 -41.529 -49.792 1.00 52.34 151 THR A O 1
ATOM 1228 N N . GLU A 1 152 ? 51.815 -40.496 -48.006 1.00 49.44 152 GLU A N 1
ATOM 1229 C CA . GLU A 1 152 ? 52.991 -39.631 -47.810 1.00 49.44 152 GLU A CA 1
ATOM 1230 C C . GLU A 1 152 ? 54.227 -40.416 -47.335 1.00 49.44 152 GLU A C 1
ATOM 1232 O O . GLU A 1 152 ? 55.345 -40.132 -47.770 1.00 49.44 152 GLU A O 1
ATOM 1237 N N . ILE A 1 153 ? 54.045 -41.454 -46.508 1.00 51.03 153 ILE A N 1
ATOM 1238 C CA . ILE A 1 153 ? 55.154 -42.304 -46.037 1.00 51.03 153 ILE A CA 1
ATOM 1239 C C . ILE A 1 153 ? 55.695 -43.203 -47.166 1.00 51.03 153 ILE A C 1
ATOM 1241 O O . ILE A 1 153 ? 56.909 -43.413 -47.252 1.00 51.03 153 ILE A O 1
ATOM 1245 N N . SER A 1 154 ? 54.832 -43.683 -48.070 1.00 46.06 154 SER A N 1
ATOM 1246 C CA . SER A 1 154 ? 55.265 -44.469 -49.237 1.00 46.06 154 SER A CA 1
ATOM 1247 C C . SER A 1 154 ? 55.988 -43.614 -50.290 1.00 46.06 154 SER A C 1
ATOM 1249 O O . SER A 1 154 ? 56.927 -44.090 -50.914 1.00 46.06 154 SER A O 1
ATOM 1251 N N . CYS A 1 155 ? 55.615 -42.340 -50.462 1.00 45.78 155 CYS A N 1
ATOM 1252 C CA . CYS A 1 155 ? 56.259 -41.459 -51.447 1.00 45.78 155 CYS A CA 1
ATOM 1253 C C . CYS A 1 155 ? 57.649 -40.975 -50.981 1.00 45.78 155 CYS A C 1
ATOM 1255 O O . CYS A 1 155 ? 58.594 -40.903 -51.766 1.00 45.78 155 CYS A O 1
ATOM 1257 N N . ASN A 1 156 ? 57.822 -40.723 -49.676 1.00 47.81 156 ASN A N 1
ATOM 1258 C CA . ASN A 1 156 ? 59.115 -40.302 -49.120 1.00 47.81 156 ASN A CA 1
ATOM 1259 C C . ASN A 1 156 ? 60.157 -41.429 -49.016 1.00 47.81 156 ASN A C 1
ATOM 1261 O O . ASN A 1 156 ? 61.344 -41.143 -48.862 1.00 47.81 156 ASN A O 1
ATOM 1265 N N . THR A 1 157 ? 59.750 -42.697 -49.104 1.00 48.94 157 THR A N 1
ATOM 1266 C CA . THR A 1 157 ? 60.686 -43.835 -49.109 1.00 48.94 157 THR A CA 1
ATOM 1267 C C . THR A 1 157 ? 61.182 -44.192 -50.512 1.00 48.94 157 THR A C 1
ATOM 1269 O O . THR A 1 157 ? 62.305 -44.678 -50.641 1.00 48.94 157 THR A O 1
ATOM 1272 N N . GLU A 1 158 ? 60.437 -43.865 -51.572 1.00 48.81 158 GLU A N 1
ATOM 1273 C CA . GLU A 1 158 ? 60.907 -44.053 -52.955 1.00 48.81 158 GLU A CA 1
ATOM 1274 C C . GLU A 1 158 ? 61.941 -42.996 -53.378 1.00 48.81 158 GLU A C 1
ATOM 1276 O O . GLU A 1 158 ? 62.857 -43.299 -54.143 1.00 48.81 158 GLU A O 1
ATOM 1281 N N . HIS A 1 159 ? 61.891 -41.789 -52.804 1.00 49.47 159 HIS A N 1
ATOM 1282 C CA . HIS A 1 159 ? 62.856 -40.724 -53.106 1.00 49.47 159 HIS A CA 1
ATOM 1283 C C . HIS A 1 159 ? 64.241 -40.890 -52.449 1.00 49.47 159 HIS A C 1
ATOM 1285 O O . HIS A 1 159 ? 65.164 -40.155 -52.794 1.00 49.47 159 HIS A O 1
ATOM 1291 N N . LEU A 1 160 ? 64.406 -41.849 -51.530 1.00 52.44 160 LEU A N 1
ATOM 1292 C CA . LEU A 1 160 ? 65.684 -42.158 -50.866 1.00 52.44 160 LEU A CA 1
ATOM 1293 C C . LEU A 1 160 ? 66.318 -43.483 -51.333 1.00 52.44 160 LEU A C 1
ATOM 1295 O O . LEU A 1 160 ? 67.386 -43.843 -50.842 1.00 52.44 160 LEU A O 1
ATOM 1299 N N . CYS A 1 161 ? 65.703 -44.190 -52.291 1.00 46.44 161 CYS A N 1
ATOM 1300 C CA . CYS A 1 161 ? 66.184 -45.484 -52.801 1.00 46.44 161 CYS A CA 1
ATOM 1301 C C . CYS A 1 161 ? 66.348 -45.561 -54.335 1.00 46.44 161 CYS A C 1
ATOM 1303 O O . CYS A 1 161 ? 66.510 -46.654 -54.876 1.00 46.44 161 CYS A O 1
ATOM 1305 N N . SER A 1 162 ? 66.372 -44.432 -55.048 1.00 41.78 162 SER A N 1
ATOM 1306 C CA . SER A 1 162 ? 66.873 -44.368 -56.431 1.00 41.78 162 SER A CA 1
ATOM 1307 C C . SER A 1 162 ? 68.043 -43.393 -56.519 1.00 41.78 162 SER A C 1
ATOM 1309 O O . SER A 1 162 ? 67.839 -42.188 -56.436 1.00 41.78 162 SER A O 1
ATOM 1311 N N . VAL A 1 163 ? 69.239 -43.991 -56.600 1.00 45.44 163 VAL A N 1
ATOM 1312 C CA . VAL A 1 163 ? 70.453 -43.598 -57.351 1.00 45.44 163 VAL A CA 1
ATOM 1313 C C . VAL A 1 163 ? 70.635 -42.115 -57.674 1.00 45.44 163 VAL A C 1
ATOM 1315 O O . VAL A 1 163 ? 69.857 -41.583 -58.494 1.00 45.44 163 VAL A O 1
#

pLDDT: mean 70.76, std 21.23, range [35.88, 96.75]